Protein AF-A0A6L4B3I3-F1 (afdb_monomer_lite)

pLDDT: mean 95.78, std 2.73, range [84.0, 98.56]

Radius of gyration: 17.51 Å; chains: 1; bounding box: 40×28×46 Å

Sequence (95 aa):
GIETGVDVAKITDVAEDLVIPIMDFPIRIDRDALTLGYAGVYGSFLLFAKRASVKYGIPARDILVELGRRGMVGGQEDMIEDTAITMARERGLSV

Foldseek 3Di:
DDDDVDDPVVVVCCCPVPVVVPDPDDDDDDPLQVLLVVLVHDNVLSVLLVVLCVVLVNPSSVLSNVCSVVVDDPPVSVVSNVSSVVVSVVVVTDD

Structure (mmCIF, N/CA/C/O backbone):
data_AF-A0A6L4B3I3-F1
#
_entry.id   AF-A0A6L4B3I3-F1
#
loop_
_atom_site.group_PDB
_atom_site.id
_atom_site.type_symbol
_atom_site.label_atom_id
_atom_site.label_alt_id
_atom_site.label_comp_id
_atom_site.label_asym_id
_atom_site.label_entity_id
_atom_site.label_seq_id
_atom_site.pdbx_PDB_ins_code
_atom_site.Cartn_x
_atom_site.Cartn_y
_atom_site.Cartn_z
_atom_site.occupancy
_atom_site.B_iso_or_equiv
_atom_site.auth_seq_id
_atom_site.auth_comp_id
_atom_site.auth_asym_id
_atom_site.auth_atom_id
_atom_site.pdbx_PDB_model_num
ATOM 1 N N . GLY A 1 1 ? 15.296 16.941 -22.988 1.00 87.00 1 GLY A N 1
ATOM 2 C CA . GLY A 1 1 ? 14.892 15.768 -22.187 1.00 87.00 1 GLY A CA 1
ATOM 3 C C . GLY A 1 1 ? 15.986 15.449 -21.191 1.00 87.00 1 GLY A C 1
ATOM 4 O O . GLY A 1 1 ? 17.068 16.004 -21.331 1.00 87.00 1 GLY A O 1
ATOM 5 N N . ILE A 1 2 ? 15.708 14.603 -20.200 1.00 96.00 2 ILE A N 1
ATOM 6 C CA . ILE A 1 2 ? 16.715 14.103 -19.248 1.00 96.00 2 ILE A CA 1
ATOM 7 C C . ILE A 1 2 ? 17.258 12.783 -19.801 1.00 96.00 2 ILE A C 1
ATOM 9 O O . ILE A 1 2 ? 16.469 11.910 -20.157 1.00 96.00 2 ILE A O 1
ATOM 13 N N . GLU A 1 3 ? 18.578 12.650 -19.906 1.00 96.19 3 GLU A N 1
ATOM 14 C CA . GLU A 1 3 ? 19.219 11.402 -20.325 1.00 96.19 3 GLU A CA 1
ATOM 15 C C . GLU A 1 3 ? 19.237 10.404 -19.160 1.00 96.19 3 GLU A C 1
ATOM 17 O O . GLU A 1 3 ? 19.687 10.731 -18.063 1.00 96.19 3 GLU A O 1
ATOM 22 N N . THR A 1 4 ? 18.715 9.198 -19.392 1.00 97.38 4 THR A N 1
ATOM 23 C CA . THR A 1 4 ? 18.573 8.155 -18.359 1.00 97.38 4 THR A CA 1
ATOM 24 C C . THR A 1 4 ? 19.401 6.900 -18.637 1.00 97.38 4 THR A C 1
ATOM 26 O O . THR A 1 4 ? 19.545 6.068 -17.747 1.00 97.38 4 THR A O 1
ATOM 29 N N . GLY A 1 5 ? 19.912 6.724 -19.862 1.00 98.00 5 GLY A N 1
ATOM 30 C CA . GLY A 1 5 ? 20.546 5.475 -20.306 1.00 98.00 5 GLY A CA 1
ATOM 31 C C . GLY A 1 5 ? 19.572 4.305 -20.519 1.00 98.00 5 GLY A C 1
ATOM 32 O O . GLY A 1 5 ? 20.018 3.181 -20.739 1.00 98.00 5 GLY A O 1
ATOM 33 N N . VAL A 1 6 ? 18.255 4.548 -20.462 1.00 97.94 6 VAL A N 1
ATOM 34 C CA . VAL A 1 6 ? 17.209 3.529 -20.642 1.00 97.94 6 VAL A CA 1
ATOM 35 C C . VAL A 1 6 ? 16.544 3.689 -22.007 1.00 97.94 6 VAL A C 1
ATOM 37 O O . VAL A 1 6 ? 16.099 4.776 -22.371 1.00 97.94 6 VAL A O 1
ATOM 40 N N . ASP A 1 7 ? 16.443 2.587 -22.748 1.00 98.19 7 ASP A N 1
ATOM 41 C CA . ASP A 1 7 ? 15.673 2.513 -23.990 1.00 98.19 7 ASP A CA 1
ATOM 42 C C . ASP A 1 7 ? 14.170 2.487 -23.667 1.00 98.19 7 ASP A C 1
ATOM 44 O O . ASP A 1 7 ? 13.669 1.539 -23.056 1.00 98.19 7 ASP A O 1
ATOM 48 N N . VAL A 1 8 ? 13.465 3.553 -24.0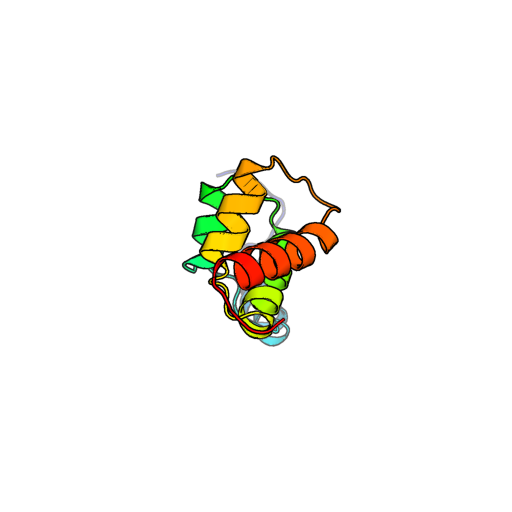58 1.00 97.31 8 VAL A N 1
ATOM 49 C CA . VAL A 1 8 ? 12.046 3.756 -23.732 1.00 97.31 8 VAL A CA 1
ATOM 50 C C . VAL A 1 8 ? 11.151 2.688 -24.363 1.00 97.31 8 VAL A C 1
ATOM 52 O O . VAL A 1 8 ? 10.216 2.248 -23.706 1.00 97.31 8 VAL A O 1
ATOM 55 N N . ALA A 1 9 ? 11.433 2.242 -25.590 1.00 98.06 9 ALA A N 1
ATOM 56 C CA . ALA A 1 9 ? 10.607 1.228 -26.248 1.00 98.06 9 ALA A CA 1
ATOM 57 C C . ALA A 1 9 ? 10.792 -0.140 -25.577 1.00 98.06 9 ALA A C 1
ATOM 59 O O . ALA A 1 9 ? 9.828 -0.826 -25.250 1.00 98.06 9 ALA A O 1
ATOM 60 N N . LYS A 1 10 ? 12.039 -0.505 -25.260 1.00 98.50 10 LYS A N 1
ATOM 61 C CA . LYS A 1 10 ? 12.309 -1.792 -24.603 1.00 98.50 10 LYS A CA 1
ATOM 62 C C . LYS A 1 10 ? 11.725 -1.875 -23.196 1.00 98.50 10 LYS A C 1
ATOM 64 O O . LYS A 1 10 ? 11.262 -2.940 -22.799 1.00 98.50 10 LYS A O 1
ATOM 69 N N . ILE A 1 11 ? 11.759 -0.788 -22.418 1.00 98.31 11 ILE A N 1
ATOM 70 C CA . ILE A 1 11 ? 11.203 -0.821 -21.056 1.00 98.31 11 ILE A CA 1
ATOM 71 C C . ILE A 1 11 ? 9.671 -0.886 -21.060 1.00 98.31 11 ILE A C 1
ATOM 73 O O . ILE A 1 11 ? 9.099 -1.483 -20.149 1.00 98.31 11 ILE A O 1
ATOM 77 N N . THR A 1 12 ? 9.002 -0.332 -22.080 1.00 98.31 12 THR A N 1
ATOM 78 C CA . THR A 1 12 ? 7.548 -0.488 -22.230 1.00 98.31 12 THR A CA 1
ATOM 79 C C . THR A 1 12 ? 7.164 -1.916 -22.600 1.00 98.31 12 THR A C 1
ATOM 81 O O . THR A 1 12 ? 6.227 -2.437 -22.003 1.00 98.31 12 THR A O 1
ATOM 84 N N . ASP A 1 13 ? 7.928 -2.575 -23.478 1.00 98.56 13 ASP A N 1
ATOM 85 C CA . ASP A 1 13 ? 7.700 -3.985 -23.828 1.00 98.56 13 ASP A CA 1
ATOM 86 C C . ASP A 1 13 ? 7.869 -4.883 -22.592 1.00 98.56 13 ASP A C 1
ATOM 88 O O . ASP A 1 13 ? 7.026 -5.722 -22.298 1.00 98.56 13 ASP A O 1
ATOM 92 N N . VAL A 1 14 ? 8.913 -4.655 -21.782 1.00 98.38 14 VAL A N 1
ATOM 93 C CA . VAL A 1 14 ? 9.105 -5.381 -20.512 1.00 98.38 14 VAL A CA 1
ATOM 94 C C . VAL A 1 14 ? 7.933 -5.158 -19.550 1.00 98.38 14 VAL A C 1
ATOM 96 O O . VAL A 1 14 ? 7.494 -6.105 -18.895 1.00 98.38 14 VAL A O 1
ATOM 99 N N . ALA A 1 15 ? 7.429 -3.926 -19.438 1.00 97.56 15 ALA A N 1
ATOM 100 C CA . ALA A 1 15 ? 6.312 -3.620 -18.551 1.00 97.56 15 ALA A CA 1
ATOM 101 C C . ALA A 1 15 ? 5.033 -4.380 -18.950 1.00 97.56 15 ALA A C 1
ATOM 103 O O . ALA A 1 15 ? 4.399 -4.977 -18.078 1.00 97.56 15 ALA A O 1
ATOM 104 N N . GLU A 1 16 ? 4.694 -4.394 -20.243 1.00 97.75 16 GLU A N 1
ATOM 105 C CA . GLU A 1 16 ? 3.473 -5.023 -20.763 1.00 97.75 16 GLU A CA 1
ATOM 106 C C . GLU A 1 16 ? 3.594 -6.551 -20.850 1.00 97.75 16 GLU A C 1
ATOM 108 O O . GLU A 1 16 ? 2.746 -7.269 -20.324 1.00 97.75 16 GLU A O 1
ATOM 113 N N . ASP A 1 17 ? 4.673 -7.057 -21.451 1.00 98.25 17 ASP A N 1
ATOM 114 C CA . ASP A 1 17 ? 4.786 -8.471 -21.818 1.00 98.25 17 ASP A CA 1
ATOM 115 C C . ASP A 1 17 ? 5.312 -9.353 -20.678 1.00 98.25 17 ASP A C 1
ATOM 117 O O . ASP A 1 17 ? 5.081 -10.563 -20.680 1.00 98.25 17 ASP A O 1
ATOM 121 N N . LEU A 1 18 ? 6.042 -8.780 -19.709 1.00 97.88 18 LEU A N 1
ATOM 122 C CA . LEU A 1 18 ? 6.671 -9.544 -18.623 1.00 97.88 18 LEU A CA 1
ATOM 123 C C . LEU A 1 18 ? 6.143 -9.171 -17.240 1.00 97.88 18 LEU A C 1
ATOM 125 O O . LEU A 1 18 ? 5.845 -10.067 -16.452 1.00 97.88 18 LEU A O 1
ATOM 129 N N . VAL A 1 19 ? 6.037 -7.877 -16.918 1.00 97.62 19 VAL A N 1
ATOM 130 C CA . VAL A 1 19 ? 5.696 -7.448 -15.552 1.00 97.62 19 VAL A CA 1
ATOM 131 C C . VAL A 1 19 ? 4.198 -7.573 -15.277 1.00 97.62 19 VAL A C 1
ATOM 133 O O . VAL A 1 19 ? 3.836 -8.147 -14.254 1.00 97.62 19 VAL A O 1
ATOM 136 N N . ILE A 1 20 ? 3.317 -7.086 -16.160 1.00 96.50 20 ILE A N 1
ATOM 137 C CA . ILE A 1 20 ? 1.859 -7.207 -15.963 1.00 96.50 20 ILE A CA 1
ATOM 138 C C . ILE A 1 20 ? 1.415 -8.673 -15.771 1.00 96.50 20 ILE A C 1
ATOM 140 O O . ILE A 1 20 ? 0.678 -8.926 -14.815 1.00 96.50 20 ILE A O 1
ATOM 144 N N . PRO A 1 21 ? 1.876 -9.656 -16.575 1.00 96.75 21 PRO A N 1
ATOM 145 C CA . PRO A 1 21 ? 1.471 -11.056 -16.421 1.00 96.75 21 PRO A CA 1
ATOM 146 C C . PRO A 1 21 ? 1.843 -11.709 -15.086 1.00 96.75 21 PRO A C 1
ATOM 148 O O . PRO A 1 21 ? 1.190 -12.674 -14.694 1.00 96.75 21 PRO A O 1
ATOM 151 N N . ILE A 1 22 ? 2.876 -11.217 -14.390 1.00 97.06 22 ILE A N 1
ATOM 152 C CA . ILE A 1 22 ? 3.305 -11.766 -13.091 1.00 97.06 22 ILE A CA 1
ATOM 153 C C . ILE A 1 22 ? 2.698 -11.031 -11.888 1.00 97.06 22 ILE A C 1
ATOM 155 O O . ILE A 1 22 ? 2.953 -11.421 -10.750 1.00 97.06 22 ILE A O 1
ATOM 159 N N . MET A 1 23 ? 1.928 -9.958 -12.100 1.00 95.69 23 MET A N 1
ATOM 160 C CA . MET A 1 23 ? 1.268 -9.250 -11.003 1.00 95.69 23 MET A CA 1
ATOM 161 C C . MET A 1 23 ? 0.063 -10.045 -10.485 1.00 95.69 23 MET A C 1
ATOM 163 O O . MET A 1 23 ? -0.861 -10.339 -11.238 1.00 95.69 23 MET A O 1
ATOM 167 N N . ASP A 1 24 ? 0.000 -10.287 -9.172 1.00 92.56 24 ASP A N 1
ATOM 168 C CA . ASP A 1 24 ? -1.180 -10.894 -8.528 1.00 92.56 24 ASP A CA 1
ATOM 169 C C . ASP A 1 24 ? -2.445 -10.024 -8.666 1.00 92.56 24 ASP A C 1
ATOM 171 O O . ASP A 1 24 ? -3.576 -10.511 -8.672 1.00 92.56 24 ASP A O 1
ATOM 175 N N . PHE A 1 25 ? -2.263 -8.706 -8.722 1.00 88.50 25 PHE A N 1
ATOM 176 C CA . PHE A 1 25 ? -3.322 -7.712 -8.866 1.00 88.50 25 PHE A CA 1
ATOM 177 C C . PHE A 1 25 ? -2.748 -6.430 -9.484 1.00 88.50 25 PHE A C 1
ATOM 179 O O . PHE A 1 25 ? -1.572 -6.118 -9.289 1.00 88.50 25 PHE A O 1
ATOM 186 N N . PRO A 1 26 ? -3.569 -5.639 -10.196 1.00 89.31 26 PRO A N 1
ATOM 187 C CA . PRO A 1 26 ? -3.101 -4.412 -10.826 1.00 89.31 26 PRO A CA 1
ATOM 188 C C . PRO A 1 26 ? -2.683 -3.368 -9.783 1.00 89.31 26 PRO A C 1
ATOM 190 O O . PRO A 1 26 ? -3.448 -3.044 -8.868 1.00 89.31 26 PRO A O 1
ATOM 193 N N . ILE A 1 27 ? -1.501 -2.778 -9.967 1.00 91.25 27 ILE A N 1
ATOM 194 C CA . ILE A 1 27 ? -1.039 -1.635 -9.173 1.00 91.25 27 ILE A CA 1
ATOM 195 C C . ILE A 1 27 ? -1.675 -0.357 -9.725 1.00 91.25 27 ILE A C 1
ATOM 197 O O . ILE A 1 27 ? -1.345 0.098 -10.818 1.00 91.25 27 ILE A O 1
ATOM 201 N N . ARG A 1 28 ? -2.621 0.223 -8.979 1.00 92.19 28 ARG A N 1
ATOM 202 C CA . ARG A 1 28 ? -3.342 1.442 -9.376 1.00 92.19 28 ARG A CA 1
ATOM 203 C C . ARG A 1 28 ? -3.806 2.261 -8.176 1.00 92.19 28 ARG A C 1
ATOM 205 O O . ARG A 1 28 ? -3.923 1.744 -7.067 1.00 92.19 28 ARG A O 1
ATOM 212 N N . ILE A 1 29 ? -4.153 3.521 -8.430 1.00 95.44 29 ILE A N 1
ATOM 213 C CA . ILE A 1 29 ? -4.785 4.400 -7.440 1.00 95.44 29 ILE A CA 1
ATOM 214 C C . ILE A 1 29 ? -6.264 4.016 -7.318 1.00 95.44 29 ILE A C 1
ATOM 216 O O . ILE A 1 29 ? -7.116 4.499 -8.062 1.00 95.44 29 ILE A O 1
ATOM 220 N N . ASP A 1 30 ? -6.564 3.112 -6.390 1.00 93.31 30 ASP A N 1
ATOM 221 C CA . ASP A 1 30 ? -7.925 2.871 -5.915 1.00 93.31 30 ASP A CA 1
ATOM 222 C C . ASP A 1 30 ? -8.223 3.685 -4.640 1.00 93.31 30 ASP A C 1
ATOM 224 O O . ASP A 1 30 ? -7.398 4.465 -4.160 1.00 93.31 30 ASP A O 1
ATOM 228 N N . ARG A 1 31 ? -9.433 3.533 -4.094 1.00 94.69 31 ARG A N 1
ATOM 229 C CA . ARG A 1 31 ? -9.874 4.238 -2.881 1.00 94.69 31 ARG A CA 1
ATOM 230 C C . ARG A 1 31 ? -8.928 4.030 -1.693 1.00 94.69 31 ARG A C 1
ATOM 232 O O . ARG A 1 31 ? -8.653 4.986 -0.968 1.00 94.69 31 ARG A O 1
ATOM 239 N N . ASP A 1 32 ? -8.476 2.801 -1.468 1.00 93.62 32 ASP A N 1
ATOM 240 C CA . ASP A 1 32 ? -7.678 2.458 -0.290 1.00 93.62 32 ASP A CA 1
ATOM 241 C C . ASP A 1 32 ? -6.226 2.914 -0.487 1.00 93.62 32 ASP A C 1
ATOM 243 O O . ASP A 1 32 ? -5.635 3.492 0.422 1.00 93.62 32 ASP A O 1
ATOM 247 N N . ALA A 1 33 ? -5.685 2.768 -1.703 1.00 94.56 33 ALA A N 1
ATOM 248 C CA . ALA A 1 33 ? -4.373 3.296 -2.075 1.00 94.56 33 ALA A CA 1
ATOM 249 C C . ALA A 1 33 ? -4.315 4.830 -1.967 1.00 94.56 33 ALA A C 1
ATOM 251 O O . ALA A 1 33 ? -3.342 5.381 -1.453 1.00 94.56 33 ALA A O 1
ATOM 252 N N . LEU A 1 34 ? -5.373 5.534 -2.385 1.00 96.50 34 LEU A N 1
ATOM 253 C CA . LEU A 1 34 ? -5.464 6.986 -2.212 1.00 96.50 34 LEU A CA 1
ATOM 254 C C . LEU A 1 34 ? -5.555 7.377 -0.730 1.00 96.50 34 LEU A C 1
ATOM 256 O O . LEU A 1 34 ? -4.947 8.360 -0.312 1.00 96.50 34 LEU A O 1
ATOM 260 N N . THR A 1 35 ? -6.285 6.595 0.072 1.00 96.19 35 THR A N 1
ATOM 261 C CA . THR A 1 35 ? -6.398 6.824 1.521 1.00 96.19 35 THR A CA 1
ATOM 262 C C . THR A 1 35 ? -5.047 6.694 2.211 1.00 96.19 35 THR A C 1
ATOM 264 O O . THR A 1 35 ? -4.740 7.497 3.084 1.00 96.19 35 THR A O 1
ATOM 267 N N . LEU A 1 36 ? -4.223 5.728 1.802 1.00 94.31 36 LEU A N 1
ATOM 268 C CA . LEU A 1 36 ? -2.871 5.554 2.325 1.00 94.31 36 LEU A CA 1
ATOM 269 C C . LEU A 1 36 ? -2.029 6.826 2.142 1.00 94.31 36 LEU A C 1
ATOM 271 O O . LEU A 1 36 ? -1.421 7.299 3.102 1.00 94.31 36 LEU A O 1
ATOM 275 N N . GLY A 1 37 ? -2.055 7.415 0.941 1.00 94.94 37 GLY A N 1
ATOM 276 C CA . GLY A 1 37 ? -1.370 8.680 0.661 1.00 94.94 37 GLY A CA 1
ATOM 277 C C . GLY A 1 37 ? -1.950 9.861 1.445 1.00 94.94 37 GLY A C 1
ATOM 278 O O . GLY A 1 37 ? -1.198 10.665 1.985 1.00 94.94 37 GLY A O 1
ATOM 279 N N . TYR A 1 38 ? -3.280 9.938 1.561 1.00 96.44 38 TYR A N 1
ATOM 280 C CA . TYR A 1 38 ? -3.964 10.974 2.343 1.00 96.44 38 TYR A CA 1
ATOM 281 C C . TYR A 1 38 ? -3.631 10.905 3.843 1.00 96.44 38 TYR A C 1
ATOM 283 O O . TYR A 1 38 ? -3.404 11.934 4.471 1.00 96.44 38 TYR A O 1
ATOM 291 N N . ALA A 1 39 ? -3.591 9.700 4.413 1.00 96.19 39 ALA A N 1
ATOM 292 C CA . ALA A 1 39 ? -3.323 9.468 5.830 1.00 96.19 39 ALA A CA 1
ATOM 293 C C . ALA A 1 39 ? -1.824 9.510 6.184 1.00 96.19 39 ALA A C 1
ATOM 295 O O . ALA A 1 39 ? -1.483 9.435 7.361 1.00 96.19 39 ALA A O 1
ATOM 296 N N . GLY A 1 40 ? -0.932 9.613 5.191 1.00 94.88 40 GLY A N 1
ATOM 297 C CA . GLY A 1 40 ? 0.516 9.619 5.412 1.00 94.88 40 GLY A CA 1
ATOM 298 C C . GLY A 1 40 ? 1.057 8.287 5.939 1.00 94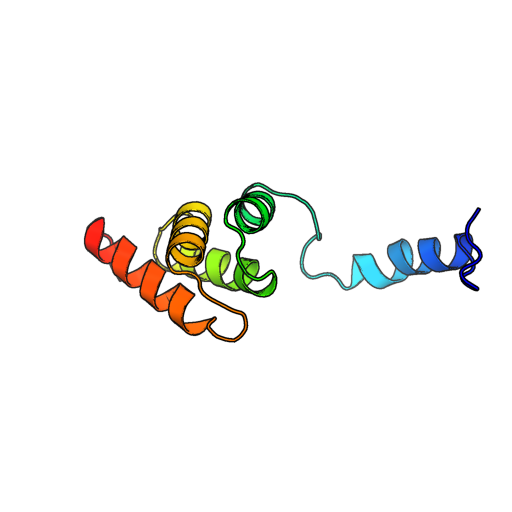.88 40 GLY A C 1
ATOM 299 O O . GLY A 1 40 ? 2.008 8.276 6.714 1.00 94.88 40 GLY A O 1
ATOM 300 N N . VAL A 1 41 ? 0.438 7.169 5.551 1.00 95.12 41 VAL A N 1
ATOM 301 C CA . VAL A 1 41 ? 0.791 5.828 6.040 1.00 95.12 41 VAL A CA 1
ATOM 302 C C . VAL A 1 41 ? 1.792 5.149 5.106 1.00 95.12 41 VAL A C 1
ATOM 304 O O . VAL A 1 41 ? 1.834 5.417 3.907 1.00 95.12 41 VAL A O 1
ATOM 307 N N . TYR A 1 42 ? 2.608 4.248 5.652 1.00 94.44 42 TYR A N 1
ATOM 308 C CA . TYR A 1 42 ? 3.620 3.513 4.900 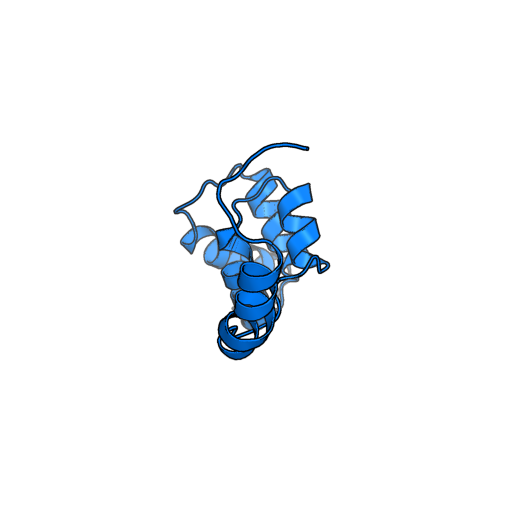1.00 94.44 42 TYR A CA 1
ATOM 309 C C . TYR A 1 42 ? 3.010 2.583 3.832 1.00 94.44 42 TYR A C 1
ATOM 311 O O . TYR A 1 42 ? 2.086 1.818 4.104 1.00 94.44 42 TYR A O 1
ATOM 319 N N . GLY A 1 43 ? 3.556 2.621 2.610 1.00 91.75 43 GLY A N 1
ATOM 320 C CA . GLY A 1 43 ? 3.008 1.948 1.422 1.00 91.75 43 GLY A CA 1
ATOM 321 C C . GLY A 1 43 ? 2.730 0.447 1.570 1.00 91.75 43 GLY A C 1
ATOM 322 O O . GLY A 1 43 ? 1.723 -0.035 1.049 1.00 91.75 43 GLY A O 1
ATOM 323 N N . SER A 1 44 ? 3.574 -0.292 2.305 1.00 93.12 44 SER A N 1
ATOM 324 C CA . SER A 1 44 ? 3.401 -1.745 2.486 1.00 93.12 44 SER A CA 1
ATOM 325 C C . SER A 1 44 ? 2.118 -2.107 3.242 1.00 93.12 44 SER A C 1
ATOM 327 O O . SER A 1 44 ? 1.619 -3.221 3.087 1.00 93.12 44 SER A O 1
ATOM 329 N N . PHE A 1 45 ? 1.530 -1.176 4.005 1.00 96.00 45 PHE A N 1
ATOM 330 C CA . PHE A 1 45 ? 0.385 -1.450 4.877 1.00 96.00 45 PHE A CA 1
ATOM 331 C C . PHE A 1 45 ? -0.906 -1.748 4.105 1.00 96.00 45 PHE A C 1
ATOM 333 O O . PHE A 1 45 ? -1.811 -2.374 4.655 1.00 96.00 45 PHE A O 1
ATOM 340 N N . LEU A 1 46 ? -1.007 -1.348 2.831 1.00 94.62 46 LEU A N 1
ATOM 341 C CA . LEU A 1 46 ? -2.243 -1.453 2.048 1.00 94.62 46 LEU A CA 1
ATOM 342 C C . LEU A 1 46 ? -2.815 -2.878 2.012 1.00 94.62 46 LEU A C 1
ATOM 344 O O . LEU A 1 46 ? -4.007 -3.077 2.253 1.00 94.62 46 LEU A O 1
ATOM 348 N N . LEU A 1 47 ? -1.982 -3.878 1.713 1.00 94.38 47 LEU A N 1
ATOM 349 C CA . LEU A 1 47 ? -2.449 -5.264 1.590 1.00 94.38 47 LEU A CA 1
ATOM 350 C C . LEU A 1 47 ? -2.836 -5.858 2.943 1.00 94.38 47 LEU A C 1
ATOM 352 O O . LEU A 1 47 ? -3.824 -6.586 3.028 1.00 94.38 47 LEU A O 1
ATOM 356 N N . PHE A 1 48 ? -2.103 -5.521 4.004 1.00 96.00 48 PHE A N 1
ATOM 357 C CA . PHE A 1 48 ? -2.431 -5.942 5.364 1.00 96.00 48 PHE A CA 1
ATOM 358 C C . PHE A 1 48 ? -3.751 -5.323 5.828 1.00 96.00 48 PHE A C 1
ATOM 360 O O . PHE A 1 48 ? -4.614 -6.044 6.323 1.00 96.00 48 PHE A O 1
ATOM 367 N N . ALA A 1 49 ? -3.965 -4.029 5.573 1.00 96.69 49 ALA A N 1
ATOM 368 C CA . ALA A 1 49 ? -5.216 -3.350 5.895 1.00 96.69 49 ALA A CA 1
ATOM 369 C C .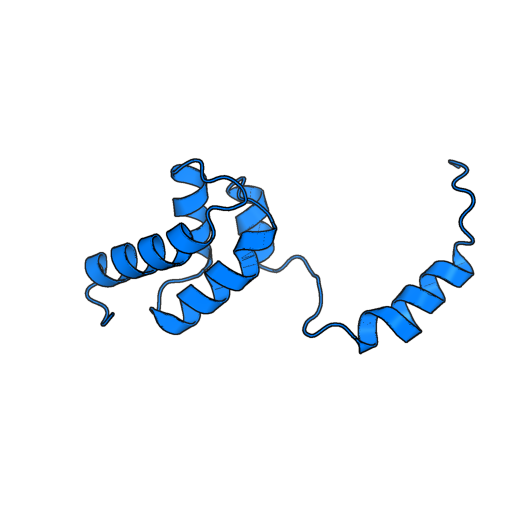 ALA A 1 49 ? -6.401 -3.948 5.123 1.00 96.69 49 ALA A C 1
ATOM 371 O O . ALA A 1 49 ? -7.455 -4.177 5.709 1.00 96.69 49 ALA A O 1
ATOM 372 N N . LYS A 1 50 ? -6.233 -4.285 3.834 1.00 95.44 50 LYS A N 1
ATOM 373 C CA . LYS A 1 50 ? -7.267 -4.983 3.046 1.00 95.44 50 LYS A CA 1
ATOM 374 C C . LYS A 1 50 ? -7.577 -6.382 3.589 1.00 95.44 50 LYS A C 1
ATOM 376 O O . LYS A 1 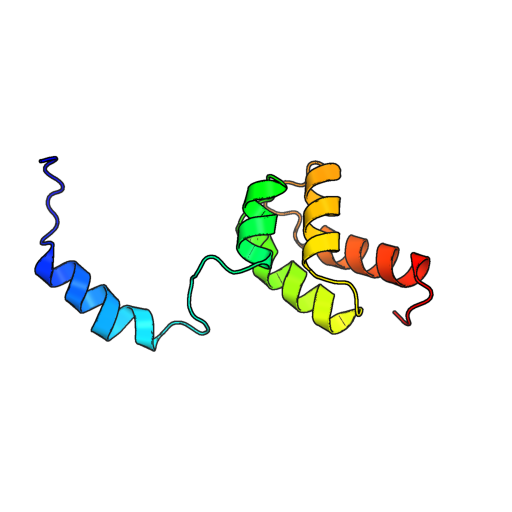50 ? -8.744 -6.756 3.674 1.00 95.44 50 LYS A O 1
ATOM 381 N N . ARG A 1 51 ? -6.563 -7.150 3.999 1.00 96.25 51 ARG A N 1
ATOM 382 C CA . ARG A 1 51 ? -6.756 -8.476 4.618 1.00 96.25 51 ARG A CA 1
ATOM 383 C C . ARG A 1 51 ? -7.473 -8.376 5.965 1.00 96.25 51 ARG A C 1
ATOM 385 O O . ARG A 1 51 ? -8.451 -9.087 6.177 1.00 96.25 51 ARG A O 1
ATOM 392 N N . ALA A 1 52 ? -7.035 -7.469 6.837 1.00 97.25 52 ALA A N 1
ATOM 393 C CA . ALA A 1 52 ? -7.684 -7.198 8.118 1.00 97.25 52 ALA A CA 1
ATOM 394 C C . ALA A 1 52 ? -9.127 -6.708 7.919 1.00 97.25 52 ALA A C 1
ATOM 396 O O . ALA A 1 52 ? -10.029 -7.115 8.645 1.00 97.25 52 ALA A O 1
ATOM 397 N N . SER A 1 53 ? -9.361 -5.900 6.883 1.00 96.88 53 SER A N 1
ATOM 398 C CA . SER A 1 53 ? -10.686 -5.408 6.519 1.00 96.88 53 SER A CA 1
ATOM 399 C C . SER A 1 53 ? -11.663 -6.541 6.219 1.00 96.88 53 SER A C 1
ATOM 401 O O . SER A 1 53 ? -12.748 -6.591 6.797 1.00 96.88 53 SER A O 1
ATOM 403 N N . VAL A 1 54 ? -11.251 -7.493 5.376 1.00 96.69 54 VAL A N 1
ATOM 404 C CA . VAL A 1 54 ? -12.045 -8.692 5.075 1.00 96.69 54 VAL A CA 1
ATOM 405 C C . VAL A 1 54 ? -12.234 -9.560 6.322 1.00 96.69 54 VAL A C 1
ATOM 407 O O . VAL A 1 54 ? -13.332 -10.060 6.548 1.00 96.69 54 VAL A O 1
ATOM 410 N N . LYS A 1 55 ? -11.187 -9.725 7.140 1.00 97.50 55 LYS A N 1
ATOM 411 C CA . LYS A 1 55 ? -11.205 -10.603 8.320 1.00 97.50 55 LYS A CA 1
ATOM 412 C C . LYS A 1 55 ? -12.122 -10.094 9.439 1.00 97.50 55 LYS A C 1
ATOM 414 O O . LYS A 1 55 ? -12.818 -10.897 10.046 1.00 97.50 55 LYS A O 1
ATOM 419 N N . TYR A 1 56 ? -12.131 -8.785 9.693 1.00 97.50 56 TYR A N 1
ATOM 420 C CA . TYR A 1 56 ? -12.800 -8.181 10.855 1.00 97.50 56 TYR A CA 1
ATOM 421 C C . TYR A 1 56 ? -14.009 -7.304 10.501 1.00 97.50 56 TYR A C 1
ATOM 423 O O . TYR A 1 56 ? -14.618 -6.703 11.382 1.00 97.50 56 TYR A O 1
ATOM 431 N N . GLY A 1 57 ? -14.358 -7.186 9.217 1.00 96.62 57 GLY A N 1
ATOM 432 C CA . GLY A 1 57 ? -15.513 -6.402 8.766 1.00 96.62 57 GLY A CA 1
ATOM 433 C C . GLY A 1 57 ? -15.349 -4.883 8.916 1.00 96.62 57 GLY A C 1
ATOM 434 O O . GLY A 1 57 ? -16.329 -4.144 8.814 1.00 96.62 57 GLY A O 1
ATOM 435 N N . ILE A 1 58 ? -14.127 -4.398 9.149 1.00 97.94 58 ILE A N 1
ATOM 436 C CA . ILE A 1 58 ? -13.818 -2.966 9.245 1.00 97.94 58 ILE A CA 1
ATOM 437 C C . ILE A 1 58 ? -13.374 -2.448 7.879 1.00 97.94 58 ILE A C 1
ATOM 439 O O . ILE A 1 58 ? -12.507 -3.062 7.271 1.00 97.94 58 ILE A O 1
ATOM 443 N N . PRO A 1 59 ? -13.888 -1.319 7.361 1.00 97.25 59 PRO A N 1
ATOM 444 C CA . PRO A 1 59 ? -13.394 -0.751 6.108 1.00 97.25 59 PRO A CA 1
ATOM 445 C C . PRO A 1 59 ? -11.887 -0.454 6.165 1.00 97.25 59 PRO A C 1
ATOM 447 O O . PRO A 1 59 ? -11.434 0.235 7.076 1.00 97.25 59 PRO A O 1
ATOM 450 N N . ALA A 1 60 ? -11.118 -0.901 5.164 1.00 97.44 60 ALA A N 1
ATOM 451 C CA . ALA A 1 60 ? -9.667 -0.676 5.101 1.00 97.44 60 ALA A CA 1
ATOM 452 C C . ALA A 1 60 ? -9.285 0.808 5.236 1.00 97.44 60 ALA A C 1
ATOM 454 O O . ALA A 1 60 ? -8.305 1.142 5.895 1.00 97.44 60 ALA A O 1
ATOM 455 N N . ARG A 1 61 ? -10.105 1.706 4.675 1.00 97.25 61 ARG A N 1
ATOM 456 C CA . ARG A 1 61 ? -9.977 3.159 4.843 1.00 97.25 61 ARG A CA 1
ATOM 457 C C . ARG A 1 61 ? -9.890 3.583 6.308 1.00 97.25 61 ARG A C 1
ATOM 459 O O . ARG A 1 61 ? -9.019 4.372 6.651 1.00 97.25 61 ARG A O 1
ATOM 466 N N . ASP A 1 62 ? -10.794 3.081 7.143 1.00 97.94 62 ASP A N 1
ATOM 467 C CA . ASP A 1 62 ? -10.894 3.500 8.541 1.00 97.94 62 ASP A CA 1
ATOM 468 C C . ASP A 1 62 ? -9.653 3.028 9.313 1.00 97.94 62 ASP A C 1
ATOM 470 O O . ASP A 1 62 ? -9.085 3.787 10.094 1.00 97.94 62 ASP A O 1
ATOM 474 N N . ILE A 1 63 ? -9.182 1.811 9.011 1.00 98.00 63 ILE A N 1
ATOM 475 C CA . ILE A 1 63 ? -7.940 1.245 9.557 1.00 98.00 63 ILE A CA 1
ATOM 476 C C . ILE A 1 63 ? -6.746 2.125 9.166 1.00 98.00 63 ILE A C 1
ATOM 478 O O . ILE A 1 63 ? -5.967 2.529 10.022 1.00 98.00 63 ILE A O 1
ATOM 482 N N . LEU A 1 64 ? -6.610 2.467 7.880 1.00 97.88 64 LEU A N 1
ATOM 483 C CA . LEU A 1 64 ? -5.503 3.288 7.377 1.00 97.88 64 LEU A CA 1
ATOM 484 C C . LEU A 1 64 ? -5.505 4.698 7.983 1.00 97.88 64 LEU A C 1
ATOM 486 O O . LEU A 1 64 ? -4.453 5.190 8.379 1.00 97.88 64 LEU A O 1
ATOM 490 N N . VAL A 1 65 ? -6.668 5.341 8.104 1.00 98.06 65 VAL A N 1
ATOM 491 C CA . VAL A 1 65 ? -6.774 6.663 8.744 1.00 98.06 65 VAL A CA 1
ATOM 492 C C . VAL A 1 65 ? -6.345 6.599 10.210 1.00 98.06 65 VAL A C 1
ATOM 494 O O . VAL A 1 65 ? -5.608 7.471 10.667 1.00 98.06 65 VAL A O 1
ATOM 497 N N . GLU A 1 66 ? -6.752 5.559 10.937 1.00 97.94 66 GLU A N 1
ATOM 498 C CA . GLU A 1 66 ? -6.374 5.389 12.340 1.00 97.94 66 GLU A CA 1
ATOM 499 C C . GLU A 1 66 ? -4.872 5.119 12.508 1.00 97.94 66 GLU A C 1
ATOM 501 O O . GLU A 1 66 ? -4.235 5.712 13.377 1.00 97.94 66 GLU A O 1
ATOM 506 N N . LEU A 1 67 ? -4.268 4.300 11.643 1.00 97.50 67 LEU A N 1
ATOM 507 C CA . LEU A 1 67 ? -2.817 4.066 11.643 1.00 97.50 67 LEU A CA 1
ATOM 508 C C . LEU A 1 67 ? -2.029 5.354 11.363 1.00 97.50 67 LEU A C 1
ATOM 510 O O . LEU A 1 67 ? -1.020 5.610 12.022 1.00 97.50 67 LEU A O 1
ATOM 514 N N . GLY A 1 68 ? -2.516 6.186 10.437 1.00 96.75 68 GLY A N 1
ATOM 515 C CA . GLY A 1 68 ? -1.946 7.507 10.163 1.00 96.75 68 GLY A CA 1
ATOM 516 C C . GLY A 1 68 ? -2.053 8.436 11.370 1.00 96.75 68 GLY A C 1
ATOM 517 O O . GLY A 1 68 ? -1.065 9.041 11.782 1.00 96.75 68 GLY A O 1
ATOM 518 N N . ARG A 1 69 ? -3.222 8.473 12.022 1.00 97.38 69 ARG A N 1
ATOM 519 C CA . ARG A 1 69 ? -3.443 9.240 13.260 1.00 97.38 69 ARG A CA 1
ATOM 520 C C . ARG A 1 69 ? -2.505 8.804 14.392 1.00 97.38 69 ARG A C 1
ATOM 522 O O . ARG A 1 69 ? -2.087 9.641 15.190 1.00 97.38 69 ARG A O 1
ATOM 529 N N . ARG A 1 70 ? -2.175 7.510 14.470 1.00 96.00 70 ARG A N 1
ATOM 530 C CA . ARG A 1 70 ? -1.237 6.939 15.451 1.00 96.00 70 ARG A CA 1
ATOM 531 C C . ARG A 1 70 ? 0.240 7.168 15.104 1.00 96.00 70 ARG A C 1
ATOM 533 O O . ARG A 1 70 ? 1.090 6.858 15.933 1.00 96.00 70 ARG A O 1
ATOM 540 N N . GLY A 1 71 ? 0.555 7.702 13.921 1.00 94.56 71 GLY A N 1
ATOM 541 C CA . GLY A 1 71 ? 1.933 7.945 13.487 1.00 94.56 71 GLY A CA 1
ATOM 542 C C . GLY A 1 71 ? 2.737 6.661 13.278 1.00 94.56 71 GLY A C 1
ATOM 543 O O . GLY A 1 71 ? 3.931 6.637 13.570 1.00 94.56 71 GLY A O 1
ATOM 544 N N . MET A 1 72 ? 2.081 5.586 12.829 1.00 95.56 72 MET A N 1
ATOM 545 C CA . MET A 1 72 ? 2.736 4.296 12.604 1.00 95.56 72 MET A CA 1
ATOM 546 C C . MET A 1 72 ? 3.762 4.379 11.469 1.00 95.56 72 MET A C 1
ATOM 548 O O . MET A 1 72 ? 3.551 5.059 10.462 1.00 95.56 72 MET A O 1
ATOM 552 N N . VAL A 1 73 ? 4.867 3.652 11.623 1.00 93.25 73 VAL A N 1
ATOM 553 C CA . VAL A 1 73 ? 5.987 3.614 10.673 1.00 93.25 73 VAL A CA 1
ATOM 554 C C . VAL A 1 73 ? 6.149 2.223 10.062 1.00 93.25 73 VAL A C 1
ATOM 556 O O . VAL A 1 73 ? 5.597 1.244 10.559 1.00 93.25 73 VAL A O 1
ATOM 559 N N . GLY A 1 74 ? 6.911 2.122 8.968 1.00 92.06 74 GLY A N 1
ATOM 560 C CA . GLY A 1 74 ? 7.197 0.832 8.331 1.00 92.06 74 GLY A CA 1
ATOM 561 C C . GLY A 1 74 ? 7.822 -0.171 9.309 1.00 92.06 74 GLY A C 1
ATOM 562 O O . GLY A 1 74 ? 8.657 0.209 10.131 1.00 92.06 74 GLY A O 1
ATOM 563 N N . GLY A 1 75 ? 7.411 -1.439 9.220 1.00 91.25 75 GLY A N 1
ATOM 564 C CA . GLY A 1 75 ? 7.798 -2.496 10.163 1.00 91.25 75 GLY A CA 1
ATOM 565 C C . GLY A 1 75 ? 6.798 -2.748 11.301 1.00 91.25 75 GLY A C 1
ATOM 566 O O . GLY A 1 75 ? 7.039 -3.638 12.111 1.00 91.25 75 GLY A O 1
ATOM 567 N N . GLN A 1 76 ? 5.705 -1.976 11.384 1.00 95.06 76 GLN A N 1
ATOM 568 C CA . GLN A 1 76 ? 4.631 -2.130 12.383 1.00 95.06 76 GLN A CA 1
ATOM 569 C C . GLN A 1 76 ? 3.359 -2.758 11.787 1.00 95.06 76 GLN A C 1
ATOM 571 O O . GLN A 1 76 ? 2.235 -2.354 12.096 1.00 95.06 76 GLN A O 1
ATOM 576 N N . GLU A 1 77 ? 3.517 -3.705 10.862 1.00 94.25 77 GLU A N 1
ATOM 577 C CA . GLU A 1 77 ? 2.399 -4.359 10.177 1.00 94.25 77 GLU A CA 1
ATOM 578 C C . GLU A 1 77 ? 1.473 -5.147 11.128 1.00 94.25 77 GLU A C 1
ATOM 580 O O . GLU A 1 77 ? 0.289 -5.316 10.832 1.00 94.25 77 GLU A O 1
ATOM 585 N N . ASP A 1 78 ? 1.974 -5.591 12.280 1.00 94.44 78 ASP A N 1
ATOM 586 C CA . ASP A 1 78 ? 1.210 -6.253 13.345 1.00 94.44 78 ASP A CA 1
ATOM 587 C C . ASP A 1 78 ? 0.139 -5.337 13.964 1.00 94.44 78 ASP A C 1
ATOM 589 O O . ASP A 1 78 ? -0.984 -5.772 14.241 1.00 94.44 78 ASP A O 1
ATOM 593 N N . MET A 1 79 ? 0.431 -4.039 14.081 1.00 96.25 79 MET A N 1
ATOM 594 C CA . MET A 1 79 ? -0.495 -3.044 14.636 1.00 96.25 79 MET A CA 1
ATOM 595 C C . MET A 1 79 ? -1.745 -2.833 13.778 1.00 96.25 79 MET A C 1
ATOM 597 O O . MET A 1 79 ? -2.756 -2.320 14.263 1.00 96.25 79 MET A O 1
ATOM 601 N N . ILE A 1 80 ? -1.704 -3.223 12.504 1.00 97.19 80 ILE A N 1
ATOM 602 C CA . ILE A 1 80 ? -2.844 -3.145 11.584 1.00 97.19 80 ILE A CA 1
ATOM 603 C C . ILE A 1 80 ? -3.950 -4.095 12.045 1.00 97.19 80 ILE A C 1
ATOM 605 O O . ILE A 1 80 ? -5.125 -3.725 12.073 1.00 97.19 80 ILE A O 1
ATOM 609 N N . GLU A 1 81 ? -3.564 -5.311 12.429 1.00 96.44 81 GLU A N 1
ATOM 610 C CA . GLU A 1 81 ? -4.481 -6.334 12.918 1.00 96.44 81 GLU A CA 1
ATOM 611 C C . GLU A 1 81 ? -5.038 -5.957 14.295 1.00 96.44 81 GLU A C 1
ATOM 613 O O . GLU A 1 81 ? -6.253 -5.997 14.484 1.00 96.44 81 GLU A O 1
ATOM 618 N N . ASP A 1 82 ? -4.191 -5.477 15.211 1.00 97.31 82 ASP A N 1
ATOM 619 C CA . ASP A 1 82 ? -4.626 -4.974 16.523 1.00 97.31 82 ASP A CA 1
ATOM 620 C C . ASP A 1 82 ? -5.613 -3.795 16.408 1.00 97.31 82 ASP A C 1
ATOM 622 O O . ASP A 1 82 ? -6.659 -3.761 17.067 1.00 97.31 82 ASP A O 1
ATOM 626 N N . THR A 1 83 ? -5.332 -2.855 15.500 1.00 97.75 83 THR A N 1
ATOM 627 C CA . THR A 1 83 ? -6.220 -1.719 15.216 1.00 97.75 83 THR A CA 1
ATOM 628 C C . THR A 1 83 ? -7.568 -2.206 14.689 1.00 97.75 83 THR A C 1
ATOM 630 O O . THR A 1 83 ? -8.611 -1.771 15.175 1.00 97.75 83 THR A O 1
ATOM 633 N N . ALA A 1 84 ? -7.571 -3.152 13.747 1.00 98.00 84 ALA A N 1
ATOM 634 C CA . ALA A 1 84 ? -8.803 -3.707 13.195 1.00 98.00 84 ALA A CA 1
ATOM 635 C C . ALA A 1 84 ? -9.636 -4.452 14.253 1.00 98.00 84 ALA A C 1
ATOM 637 O O . ALA A 1 84 ? -10.847 -4.244 14.322 1.00 98.00 84 ALA A O 1
ATOM 638 N N . ILE A 1 85 ? -8.997 -5.259 15.109 1.00 98.12 85 ILE A N 1
ATOM 639 C CA . ILE A 1 85 ? -9.649 -5.962 16.227 1.00 98.12 85 ILE A CA 1
ATOM 640 C C . ILE A 1 85 ? -10.269 -4.960 17.202 1.00 98.12 85 ILE A C 1
ATOM 642 O O . ILE A 1 85 ? -11.418 -5.124 17.617 1.00 98.12 85 ILE A O 1
ATOM 646 N N . THR A 1 86 ? -9.526 -3.911 17.557 1.00 98.06 86 THR A N 1
ATOM 647 C CA . THR A 1 86 ? -10.001 -2.857 18.461 1.00 98.06 86 THR A CA 1
ATOM 648 C C . THR A 1 86 ? -11.248 -2.180 17.892 1.00 98.06 86 THR A C 1
ATOM 650 O O . THR A 1 86 ? -12.283 -2.138 18.555 1.00 98.06 86 THR A O 1
ATOM 653 N N . MET A 1 87 ? -11.200 -1.756 16.627 1.00 98.06 87 MET A N 1
ATOM 654 C CA . MET A 1 87 ? -12.334 -1.117 15.950 1.00 98.06 87 MET A CA 1
ATOM 655 C C . ME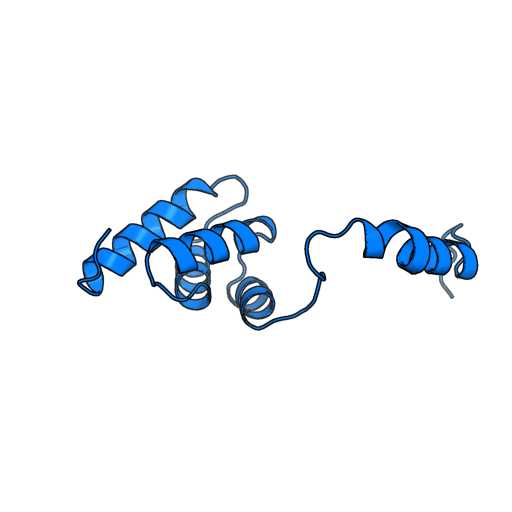T A 1 87 ? -13.535 -2.059 15.786 1.00 98.06 87 MET A C 1
ATOM 657 O O . MET A 1 87 ? -14.681 -1.620 15.875 1.00 98.06 87 MET A O 1
ATOM 661 N N . ALA A 1 88 ? -13.299 -3.355 15.556 1.00 97.94 88 ALA A N 1
ATOM 662 C CA . ALA A 1 88 ? -14.351 -4.367 15.489 1.00 97.94 88 ALA A CA 1
ATOM 663 C C . ALA A 1 88 ? -15.083 -4.508 16.824 1.00 97.94 88 ALA A C 1
ATOM 665 O O . ALA A 1 88 ? -16.315 -4.448 16.850 1.00 97.94 88 ALA A O 1
ATOM 666 N N . ARG A 1 89 ? -14.342 -4.587 17.936 1.00 97.44 89 ARG A N 1
ATOM 667 C CA . ARG A 1 89 ? -14.922 -4.624 19.289 1.00 97.44 89 ARG A CA 1
ATOM 668 C C . ARG A 1 89 ? -15.740 -3.374 19.594 1.00 97.44 89 ARG A C 1
ATOM 670 O O . ARG A 1 89 ? -16.861 -3.495 20.077 1.00 97.44 89 ARG A O 1
ATOM 677 N N . GLU A 1 90 ? -15.221 -2.193 19.265 1.00 96.88 90 GLU A N 1
ATOM 678 C CA . GLU A 1 90 ? -15.927 -0.915 19.455 1.00 96.88 90 GLU A CA 1
ATOM 679 C C . GLU A 1 90 ? -17.242 -0.836 18.663 1.00 96.88 90 GLU A C 1
ATOM 681 O O . GLU A 1 90 ? -18.191 -0.186 19.098 1.00 96.88 90 GLU A O 1
ATOM 686 N N . ARG A 1 91 ? -17.327 -1.527 17.518 1.00 96.50 91 ARG A N 1
ATOM 687 C CA . ARG A 1 91 ? -18.533 -1.607 16.676 1.00 96.50 91 ARG A CA 1
ATOM 688 C C . ARG A 1 91 ? -19.442 -2.796 17.006 1.00 96.50 91 ARG A C 1
ATOM 690 O O . ARG A 1 91 ? -20.452 -2.977 16.330 1.00 96.50 91 ARG A O 1
ATOM 697 N N . GLY A 1 92 ? -19.104 -3.604 18.013 1.00 95.69 92 GLY A N 1
ATOM 698 C CA . GLY A 1 92 ? -19.865 -4.801 18.382 1.00 95.69 92 GLY A CA 1
ATOM 699 C C . GLY A 1 92 ? -19.808 -5.924 17.341 1.00 95.69 92 GLY A C 1
ATOM 700 O O . GLY A 1 92 ? -20.714 -6.754 17.286 1.00 95.69 92 GLY A O 1
ATOM 701 N N . LEU A 1 93 ? -18.772 -5.944 16.498 1.00 94.56 93 LEU A N 1
ATOM 702 C CA . LEU A 1 93 ? -18.528 -7.022 15.543 1.00 94.56 93 LEU A CA 1
ATOM 703 C C . LEU A 1 93 ? -17.838 -8.204 16.236 1.00 94.56 93 LEU A C 1
ATOM 705 O O . LEU A 1 93 ? -17.093 -8.032 17.203 1.00 94.56 93 LEU A O 1
ATOM 709 N N . SER A 1 94 ? -18.074 -9.412 15.725 1.00 86.94 94 SER A N 1
ATOM 710 C CA . SER A 1 94 ? -17.342 -10.604 16.157 1.00 86.94 94 SER A CA 1
ATOM 711 C C . SER A 1 94 ? -15.883 -10.530 15.707 1.00 86.94 94 SER A C 1
ATOM 713 O O . SER A 1 94 ? -15.616 -10.189 14.553 1.00 86.94 94 SER A O 1
ATOM 715 N N . VAL A 1 95 ? -14.970 -10.904 16.601 1.00 84.00 95 VAL A N 1
ATOM 716 C CA . VAL A 1 95 ? -13.512 -10.922 16.402 1.00 84.00 95 VAL A CA 1
ATOM 717 C C . VAL A 1 95 ? -12.943 -12.287 16.721 1.00 84.00 95 VAL A C 1
ATOM 719 O O . VAL A 1 95 ? -13.413 -12.880 17.718 1.00 84.00 95 VAL A O 1
#

Secondary structure (DSSP, 8-state):
----S--HHHHHHHIIIIIHHH-SS-----HHHHHHHHHT--TTHHHHHHHHHHHHS--HHHHHHHHHHTT--TT-THHHHHHHHHHHHHTT---